Protein AF-A0A383E2C5-F1 (afdb_monomer_lite)

Sequence (86 aa):
PMEMIATVGARWQPHPGGRIVKEGPGFFLDPSAKTRGRSSKIIIDATRQWPEEGGPDPYPKLNREHLLDHDPDIFALIRENWGHLL

Organism: NCBI:txid408172

Radius of gyration: 20.5 Å; chains: 1; bounding box: 42×33×48 Å

Secondary structure (DSSP, 8-state):
-HHHHHHHHHH--TTTSEEEEEEEE--TT-TT-SSTTEEEEEEE--S---GGGT--SSPPPPHHHHHHHH-TTHHHHHHHHHGGG-

Foldseek 3Di:
DVVVVCLLVVAWDCPPQKDKAQKDFDDQPPPPDPDGRMDIDMGGDSDQDDVVNVHDVVHDDDPVVVVCVVPVCVVVVCCVVCVVVD

pLDDT: mean 93.17, std 3.75, range [76.0, 97.19]

Structure (mmCIF, N/CA/C/O backbone):
data_AF-A0A383E2C5-F1
#
_entry.id   AF-A0A383E2C5-F1
#
loop_
_atom_site.group_PDB
_atom_site.id
_atom_site.type_symbol
_atom_site.label_atom_id
_atom_site.label_alt_id
_atom_site.label_comp_id
_atom_site.label_asym_id
_atom_site.label_entity_id
_atom_site.label_seq_id
_atom_site.pdbx_PDB_ins_code
_atom_site.Cartn_x
_atom_site.Cartn_y
_atom_site.Cartn_z
_atom_site.occupancy
_atom_site.B_iso_or_equiv
_atom_site.auth_seq_id
_atom_site.auth_comp_id
_atom_site.auth_asym_id
_atom_site.auth_atom_id
_atom_site.pdbx_PDB_model_num
ATOM 1 N N . PRO A 1 1 ? -8.159 8.821 -3.608 1.00 76.00 1 PRO A N 1
ATOM 2 C CA . PRO A 1 1 ? -6.721 9.183 -3.466 1.00 76.00 1 PRO A CA 1
ATOM 3 C C . PRO A 1 1 ? -6.140 8.889 -2.077 1.00 76.00 1 PRO A C 1
ATOM 5 O O . PRO A 1 1 ? -5.116 8.221 -1.995 1.00 76.00 1 PRO A O 1
ATOM 8 N N . MET A 1 2 ? -6.804 9.344 -1.005 1.00 91.88 2 MET A N 1
ATOM 9 C CA . MET A 1 2 ? -6.323 9.159 0.374 1.00 91.88 2 MET A CA 1
ATOM 10 C C . MET A 1 2 ? -6.176 7.691 0.777 1.00 91.88 2 MET A C 1
ATOM 12 O O . MET A 1 2 ? -5.164 7.325 1.357 1.00 91.88 2 MET A O 1
ATOM 16 N N . GLU A 1 3 ? -7.135 6.842 0.408 1.00 91.31 3 GLU A N 1
ATOM 17 C CA . GLU A 1 3 ? -7.082 5.404 0.695 1.00 91.31 3 GLU A CA 1
ATOM 18 C C . GLU A 1 3 ? -5.861 4.719 0.061 1.00 91.31 3 GLU A C 1
ATOM 20 O O . GLU A 1 3 ? -5.183 3.931 0.718 1.00 91.31 3 GLU A O 1
ATOM 25 N N . MET A 1 4 ? -5.532 5.066 -1.189 1.00 94.50 4 MET A N 1
ATOM 26 C CA . MET A 1 4 ? -4.360 4.528 -1.885 1.00 94.50 4 MET A CA 1
ATOM 27 C C . MET A 1 4 ? -3.066 4.946 -1.181 1.00 94.50 4 MET A C 1
ATOM 29 O O . MET A 1 4 ? -2.249 4.091 -0.854 1.00 94.50 4 MET A O 1
ATOM 33 N N . ILE A 1 5 ? -2.910 6.240 -0.878 1.00 95.44 5 ILE A N 1
ATOM 34 C CA . ILE A 1 5 ? -1.722 6.770 -0.191 1.00 95.44 5 ILE A CA 1
ATOM 35 C C . ILE A 1 5 ? -1.577 6.132 1.196 1.00 95.44 5 ILE A C 1
ATOM 37 O O . ILE A 1 5 ? -0.487 5.697 1.556 1.00 95.44 5 ILE A O 1
ATOM 41 N N . ALA A 1 6 ? -2.672 6.037 1.958 1.00 92.56 6 ALA A N 1
ATOM 42 C CA . ALA A 1 6 ? -2.679 5.406 3.273 1.00 92.56 6 ALA A CA 1
ATOM 43 C C . ALA A 1 6 ? -2.296 3.922 3.192 1.00 92.56 6 ALA A C 1
ATOM 45 O O . ALA A 1 6 ? -1.521 3.443 4.012 1.00 92.56 6 ALA A O 1
ATOM 46 N N . THR A 1 7 ? -2.787 3.205 2.179 1.00 92.94 7 THR A N 1
ATOM 47 C CA . THR A 1 7 ? -2.452 1.793 1.957 1.00 92.94 7 THR A CA 1
ATOM 48 C C . THR A 1 7 ? -0.971 1.615 1.635 1.00 92.94 7 THR A C 1
ATOM 50 O O . THR A 1 7 ? -0.312 0.788 2.261 1.00 92.94 7 THR A O 1
ATOM 53 N N . VAL A 1 8 ? -0.430 2.426 0.721 1.00 95.12 8 VAL A N 1
ATOM 54 C CA . VAL A 1 8 ? 1.001 2.413 0.390 1.00 95.12 8 VAL A CA 1
ATOM 55 C C . VAL A 1 8 ? 1.836 2.743 1.628 1.00 95.12 8 VAL A C 1
ATOM 57 O O . VAL A 1 8 ? 2.736 1.986 1.965 1.00 95.12 8 VAL A O 1
ATOM 60 N N . GLY A 1 9 ? 1.505 3.812 2.355 1.00 92.81 9 GLY A N 1
ATOM 61 C CA . GLY A 1 9 ? 2.254 4.228 3.544 1.00 92.81 9 GLY A CA 1
ATOM 62 C C . GLY A 1 9 ? 2.187 3.242 4.714 1.00 92.81 9 GLY A C 1
ATOM 63 O O . GLY A 1 9 ? 3.139 3.151 5.481 1.00 92.81 9 GLY A O 1
ATOM 64 N N . ALA A 1 10 ? 1.088 2.499 4.857 1.00 90.50 10 ALA A N 1
ATOM 65 C CA . ALA A 1 10 ? 0.904 1.568 5.968 1.00 90.50 10 ALA A CA 1
ATOM 66 C C . ALA A 1 10 ? 1.467 0.164 5.704 1.00 90.50 10 ALA A C 1
ATOM 68 O O . ALA A 1 10 ? 1.748 -0.554 6.661 1.00 90.50 10 ALA A O 1
ATOM 69 N N . ARG A 1 11 ? 1.564 -0.264 4.437 1.00 91.25 11 ARG A N 1
ATOM 70 C CA . ARG A 1 11 ? 1.820 -1.677 4.095 1.00 91.25 11 ARG A CA 1
ATOM 71 C C . ARG A 1 11 ? 3.059 -1.903 3.246 1.00 91.25 11 ARG A C 1
ATOM 73 O O . ARG A 1 11 ? 3.651 -2.973 3.328 1.00 91.25 11 ARG A O 1
ATOM 80 N N . TRP A 1 12 ? 3.450 -0.934 2.422 1.00 92.44 12 TRP A N 1
ATOM 81 C CA . TRP A 1 12 ? 4.554 -1.151 1.499 1.00 92.44 12 TRP A CA 1
ATOM 82 C C . TRP A 1 12 ? 5.896 -1.137 2.233 1.00 92.44 12 TRP A C 1
ATOM 84 O O . TRP A 1 12 ? 6.327 -0.109 2.753 1.00 92.44 12 TRP A O 1
ATOM 94 N N . GLN A 1 13 ? 6.588 -2.273 2.202 1.00 89.31 13 GLN A N 1
ATOM 95 C CA . GLN A 1 13 ? 8.017 -2.342 2.483 1.00 89.31 13 GLN A CA 1
ATOM 96 C C . GLN A 1 13 ? 8.791 -2.308 1.157 1.00 89.31 13 GLN A C 1
ATOM 98 O O . GLN A 1 13 ? 8.549 -3.169 0.304 1.00 89.31 13 GLN A O 1
ATOM 103 N N . PRO A 1 14 ? 9.735 -1.362 0.952 1.00 91.00 14 PRO A N 1
ATOM 104 C CA . PRO A 1 14 ? 10.487 -1.245 -0.302 1.00 91.00 14 PRO A CA 1
ATOM 105 C C . PRO A 1 14 ? 11.157 -2.547 -0.760 1.00 91.00 14 PRO A C 1
ATOM 107 O O . PRO A 1 14 ? 11.248 -2.811 -1.957 1.00 91.00 14 PRO A O 1
ATOM 110 N N . HIS A 1 15 ? 11.590 -3.372 0.192 1.00 89.06 15 HIS A N 1
ATOM 111 C CA . HIS A 1 15 ? 11.981 -4.757 -0.021 1.00 89.06 15 HIS A CA 1
ATOM 112 C C . HIS A 1 15 ? 11.282 -5.623 1.041 1.00 89.06 15 HIS A C 1
ATOM 114 O O . HIS A 1 15 ? 11.326 -5.242 2.211 1.00 89.06 15 HIS A O 1
ATOM 120 N N . PRO A 1 16 ? 10.647 -6.752 0.677 1.00 87.38 16 PRO A N 1
ATOM 121 C CA . PRO A 1 16 ? 10.595 -7.360 -0.658 1.00 87.38 16 PRO A CA 1
ATOM 122 C C . PRO A 1 16 ? 9.479 -6.831 -1.580 1.00 87.38 16 PRO A C 1
ATOM 124 O O . PRO A 1 16 ? 9.493 -7.147 -2.766 1.00 87.38 16 PRO A O 1
ATOM 127 N N . GLY A 1 17 ? 8.550 -6.002 -1.089 1.00 90.88 17 GLY A N 1
ATOM 128 C CA . GLY A 1 17 ? 7.333 -5.571 -1.805 1.00 90.88 17 GLY A CA 1
ATOM 129 C C . GLY A 1 17 ? 7.537 -4.573 -2.955 1.00 90.88 17 GLY A C 1
ATOM 130 O O . GLY A 1 17 ? 6.597 -3.907 -3.382 1.00 90.88 17 GLY A O 1
ATOM 131 N N . GLY A 1 18 ? 8.764 -4.407 -3.447 1.00 94.12 18 GLY A N 1
ATOM 132 C CA . GLY A 1 18 ? 9.101 -3.500 -4.538 1.00 94.12 18 GLY A CA 1
ATOM 133 C C . GLY A 1 18 ? 9.847 -4.216 -5.658 1.00 94.12 18 GLY A C 1
ATOM 134 O O . GLY A 1 18 ? 10.847 -4.895 -5.420 1.00 94.12 18 GLY A O 1
ATOM 135 N N . ARG A 1 19 ? 9.421 -4.008 -6.910 1.00 96.06 19 ARG A N 1
ATOM 136 C CA . ARG A 1 19 ? 10.186 -4.445 -8.087 1.00 96.06 19 ARG A CA 1
ATOM 137 C C . ARG A 1 19 ? 10.360 -3.329 -9.098 1.00 96.06 19 ARG A C 1
ATOM 139 O O . ARG A 1 19 ? 9.394 -2.789 -9.626 1.00 96.06 19 ARG A O 1
ATOM 146 N N . ILE A 1 20 ? 11.615 -3.036 -9.422 1.00 97.12 20 ILE A N 1
ATOM 147 C CA . ILE A 1 20 ? 11.966 -2.071 -10.463 1.00 97.12 20 ILE A CA 1
ATOM 148 C C . ILE A 1 20 ? 12.182 -2.814 -11.783 1.00 97.12 20 ILE A C 1
ATOM 150 O O . ILE A 1 20 ? 13.076 -3.653 -11.904 1.00 97.12 20 ILE A O 1
ATOM 154 N N . VAL A 1 21 ? 11.394 -2.459 -12.795 1.00 96.81 21 VAL A N 1
ATOM 155 C CA . VAL A 1 21 ? 11.676 -2.774 -14.198 1.00 96.81 21 VAL A CA 1
ATOM 156 C C . VAL A 1 21 ? 12.497 -1.618 -14.749 1.00 96.81 21 VAL A C 1
ATOM 158 O O . VAL A 1 21 ? 11.996 -0.508 -14.925 1.00 96.81 21 VAL A O 1
ATOM 161 N N . LYS A 1 22 ? 13.791 -1.865 -14.962 1.00 96.12 22 LYS A N 1
ATOM 162 C CA . LYS A 1 22 ? 14.763 -0.808 -15.281 1.00 96.12 22 LYS A CA 1
ATOM 163 C C . LYS A 1 22 ? 14.481 -0.117 -16.613 1.00 96.12 22 LYS A C 1
ATOM 165 O O . LYS A 1 22 ? 14.772 1.066 -16.743 1.00 96.12 22 LYS A O 1
ATOM 170 N N . GLU A 1 23 ? 13.912 -0.837 -17.574 1.00 95.25 23 GLU A N 1
ATOM 171 C CA . GLU A 1 23 ? 13.669 -0.322 -18.914 1.00 95.25 23 GLU A CA 1
ATOM 172 C C . GLU A 1 23 ? 12.433 -0.968 -19.544 1.00 95.25 23 GLU A C 1
ATOM 174 O O . GLU A 1 23 ? 12.227 -2.176 -19.452 1.00 95.25 23 GLU A O 1
ATOM 179 N N . GLY A 1 24 ? 11.614 -0.149 -20.195 1.00 94.06 24 GLY A N 1
ATOM 180 C CA . GLY A 1 24 ? 10.448 -0.581 -20.949 1.00 94.06 24 GLY A CA 1
ATOM 181 C C . GLY A 1 24 ? 9.783 0.585 -21.683 1.00 94.06 24 GLY A C 1
ATOM 182 O O . GLY A 1 24 ? 10.316 1.704 -21.692 1.00 94.06 24 GL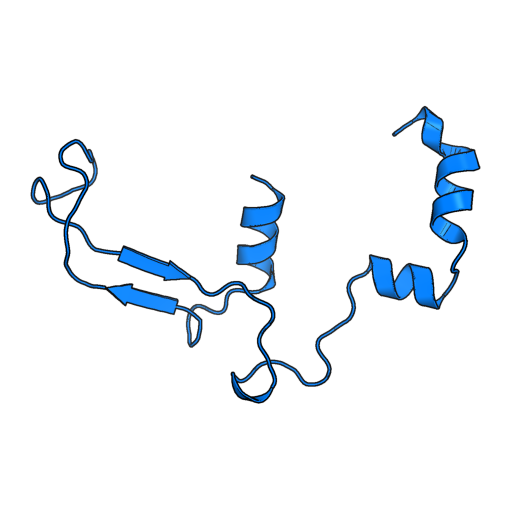Y A O 1
ATOM 183 N N . PRO A 1 25 ? 8.613 0.345 -22.297 1.00 95.56 25 PRO A N 1
ATOM 184 C CA . PRO A 1 25 ? 7.839 1.391 -22.946 1.00 95.56 25 PRO A CA 1
ATOM 185 C C . PRO A 1 25 ? 7.486 2.525 -21.973 1.00 95.56 25 PRO A C 1
ATOM 187 O O . PRO A 1 25 ? 7.053 2.315 -20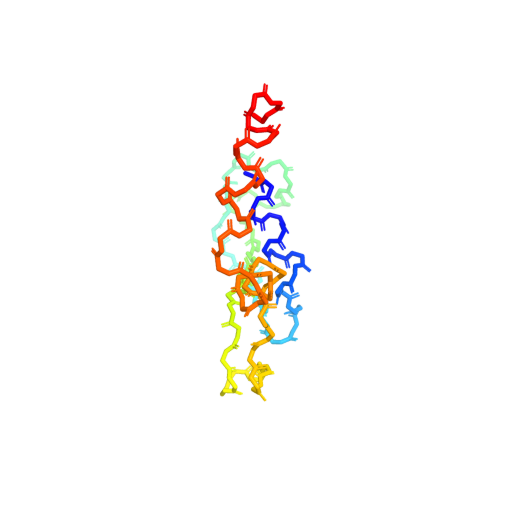.832 1.00 95.56 25 PRO A O 1
ATOM 190 N N . GLY A 1 26 ? 7.704 3.752 -22.428 1.00 94.88 26 GLY A N 1
ATOM 191 C CA . GLY A 1 26 ? 7.334 4.986 -21.745 1.00 94.88 26 GLY A CA 1
ATOM 192 C C . GLY A 1 26 ? 6.204 5.698 -22.477 1.00 94.88 26 GLY A C 1
ATOM 193 O O . GLY A 1 26 ? 6.005 5.510 -23.677 1.00 94.88 26 GLY A O 1
ATOM 194 N N . PHE A 1 27 ? 5.479 6.551 -21.760 1.00 94.69 27 PHE A N 1
ATOM 195 C CA . PHE A 1 27 ? 4.526 7.450 -22.394 1.00 94.69 27 PHE A CA 1
ATOM 196 C C . PHE A 1 27 ? 5.293 8.479 -23.236 1.00 94.69 27 PHE A C 1
ATOM 198 O O . PHE A 1 27 ? 6.240 9.100 -22.760 1.00 94.69 27 PHE A O 1
ATOM 205 N N . PHE A 1 28 ? 4.928 8.643 -24.509 1.00 94.31 28 PHE A N 1
ATOM 206 C CA . PHE A 1 28 ? 5.721 9.449 -25.446 1.00 94.31 28 PHE A CA 1
ATOM 207 C C . PHE A 1 28 ? 5.827 10.924 -25.019 1.00 94.31 28 PHE A C 1
ATOM 209 O O . PHE A 1 28 ? 6.889 11.541 -25.136 1.00 94.31 28 PHE A O 1
ATOM 216 N N . LEU A 1 29 ? 4.745 11.470 -24.459 1.00 95.94 29 LEU A N 1
ATOM 217 C CA . LEU A 1 29 ? 4.677 12.856 -23.996 1.00 95.94 29 LEU A CA 1
ATOM 218 C C . LEU A 1 29 ? 5.117 13.035 -22.538 1.00 95.94 29 LEU A C 1
ATOM 220 O O . LEU A 1 29 ? 4.991 14.137 -22.014 1.00 95.94 29 LEU A O 1
ATOM 224 N N . ASP A 1 30 ? 5.653 11.997 -21.889 1.00 94.88 30 ASP A N 1
ATOM 225 C CA . ASP A 1 30 ? 6.178 12.097 -20.526 1.00 94.88 30 ASP A CA 1
ATOM 226 C C . ASP A 1 30 ? 7.269 13.185 -20.464 1.00 94.88 30 ASP A C 1
ATOM 228 O O . ASP A 1 30 ? 8.296 13.063 -21.143 1.00 94.88 30 ASP A O 1
ATOM 232 N N . PRO A 1 31 ? 7.057 14.276 -19.705 1.00 94.88 31 PRO A N 1
ATOM 233 C CA . PRO A 1 31 ? 8.020 15.367 -19.617 1.00 94.88 31 PRO A CA 1
ATOM 234 C C . PRO A 1 31 ? 9.271 14.983 -18.816 1.00 94.88 31 PRO A C 1
ATOM 236 O O . PRO A 1 31 ? 10.294 15.648 -18.947 1.00 94.88 31 PRO A O 1
ATOM 239 N N . SER A 1 32 ? 9.210 13.919 -18.009 1.00 93.50 32 SER A N 1
ATOM 240 C CA . SER A 1 32 ? 10.329 13.441 -17.191 1.00 93.50 32 SER A CA 1
ATOM 241 C C . SER A 1 32 ? 11.240 12.446 -17.922 1.00 93.50 32 SER A C 1
ATOM 243 O O . SER A 1 32 ? 12.342 12.141 -17.455 1.00 93.50 32 SER A O 1
ATOM 245 N N . ALA A 1 33 ? 10.812 11.938 -19.083 1.00 93.88 33 ALA A N 1
ATOM 246 C CA . ALA A 1 33 ? 11.550 10.930 -19.830 1.00 93.88 33 ALA A CA 1
ATOM 247 C C . ALA A 1 33 ? 12.806 11.517 -20.494 1.00 93.88 33 ALA A C 1
ATOM 249 O O . ALA A 1 33 ? 12.724 12.364 -21.383 1.00 93.88 33 ALA A O 1
ATOM 250 N N . LYS A 1 34 ? 13.984 10.988 -20.131 1.00 91.00 34 LYS A N 1
ATOM 251 C CA . LYS A 1 34 ? 15.259 11.315 -20.803 1.00 91.00 34 LYS A CA 1
ATOM 252 C C . LYS A 1 34 ? 15.274 10.891 -22.275 1.00 91.00 34 LYS A C 1
ATOM 254 O O . LYS A 1 34 ? 15.891 11.548 -23.105 1.00 91.00 34 LYS A O 1
ATOM 259 N N . THR A 1 35 ? 14.602 9.786 -22.595 1.00 94.56 35 THR A N 1
ATOM 260 C CA . THR A 1 35 ? 14.474 9.250 -23.953 1.00 94.56 35 THR A CA 1
ATOM 261 C C . THR A 1 35 ? 12.998 9.039 -24.247 1.00 94.56 35 THR A C 1
ATOM 263 O O . THR A 1 35 ? 12.328 8.272 -23.557 1.00 94.56 35 THR A O 1
ATOM 266 N N . ARG A 1 36 ? 12.480 9.728 -25.268 1.00 94.25 36 ARG A N 1
ATOM 267 C CA . ARG A 1 36 ? 11.061 9.668 -25.645 1.00 94.25 36 ARG A CA 1
ATOM 268 C C . ARG A 1 36 ? 10.629 8.223 -25.899 1.00 94.25 36 ARG A C 1
ATOM 270 O O . ARG A 1 36 ? 11.336 7.464 -26.555 1.00 94.25 36 ARG A O 1
ATOM 277 N N . GLY A 1 37 ? 9.475 7.844 -25.352 1.00 95.56 37 GLY A N 1
ATOM 278 C CA . GLY A 1 37 ? 8.933 6.489 -25.484 1.00 95.56 37 GLY A CA 1
ATOM 279 C C . GLY A 1 37 ? 9.647 5.413 -24.654 1.00 95.56 37 GLY A C 1
ATOM 280 O O . GLY A 1 37 ? 9.264 4.248 -24.744 1.00 95.56 37 GLY A O 1
ATOM 281 N N . ARG A 1 38 ? 10.639 5.764 -23.820 1.00 96.44 38 ARG A N 1
ATOM 282 C CA . ARG A 1 38 ? 11.313 4.832 -22.898 1.00 96.44 38 ARG A CA 1
ATOM 283 C C . ARG A 1 38 ? 11.229 5.327 -21.461 1.00 96.44 38 ARG A C 1
ATOM 285 O O . ARG A 1 38 ? 11.316 6.522 -21.201 1.00 96.44 38 ARG A O 1
ATOM 292 N N . SER A 1 39 ? 11.051 4.405 -20.522 1.00 96.06 39 SER A N 1
ATOM 293 C CA . SER A 1 39 ? 11.012 4.719 -19.092 1.00 96.06 39 SER A CA 1
ATOM 294 C C . SER A 1 39 ? 11.286 3.465 -18.255 1.00 96.06 39 SER A C 1
ATOM 296 O O . SER A 1 39 ? 11.239 2.346 -18.771 1.00 96.06 39 SER A O 1
ATOM 298 N N . SER A 1 40 ? 11.552 3.642 -16.965 1.00 95.69 40 SER A N 1
ATOM 299 C CA . SER A 1 40 ? 11.494 2.562 -15.980 1.00 95.69 40 SER A CA 1
ATOM 300 C C . SER A 1 40 ? 10.064 2.411 -15.442 1.00 95.69 40 SER A C 1
ATOM 302 O O . SER A 1 40 ? 9.165 3.204 -15.744 1.00 95.69 40 SER A O 1
ATOM 304 N N . LYS A 1 41 ? 9.809 1.347 -14.682 1.00 95.50 41 LYS A N 1
ATOM 305 C CA . LYS A 1 41 ? 8.567 1.151 -13.923 1.00 95.50 41 LYS A CA 1
ATOM 306 C C . LYS A 1 41 ? 8.912 0.627 -12.537 1.00 95.50 41 LYS A C 1
ATOM 308 O O . LYS A 1 41 ? 9.882 -0.114 -12.384 1.00 95.50 41 LYS A O 1
ATOM 313 N N . ILE A 1 42 ? 8.098 0.979 -11.552 1.00 96.44 42 ILE A N 1
ATOM 314 C CA . ILE A 1 42 ? 8.117 0.354 -10.233 1.00 96.44 42 ILE A CA 1
ATOM 315 C C . ILE A 1 42 ? 6.778 -0.339 -10.006 1.00 96.44 42 ILE A C 1
ATOM 317 O O . ILE A 1 42 ? 5.722 0.228 -10.280 1.00 96.44 42 ILE A O 1
ATOM 321 N N . ILE A 1 43 ? 6.845 -1.581 -9.550 1.00 96.19 43 ILE A N 1
ATOM 322 C CA . ILE A 1 43 ? 5.710 -2.339 -9.043 1.00 96.19 43 ILE A CA 1
ATOM 323 C C . ILE A 1 43 ? 5.797 -2.238 -7.527 1.00 96.19 43 ILE A C 1
ATOM 325 O O . ILE A 1 43 ? 6.844 -2.548 -6.952 1.00 96.19 43 ILE A O 1
ATOM 329 N N . ILE A 1 44 ? 4.719 -1.761 -6.918 1.00 96.56 44 ILE A N 1
ATOM 330 C CA . ILE A 1 44 ? 4.571 -1.626 -5.474 1.00 96.56 44 ILE A CA 1
ATOM 331 C C . ILE A 1 44 ? 3.504 -2.618 -5.047 1.00 96.56 44 ILE A C 1
ATOM 333 O O . ILE A 1 44 ? 2.345 -2.485 -5.442 1.00 96.56 44 ILE A O 1
ATOM 337 N N . ASP A 1 45 ? 3.909 -3.593 -4.248 1.00 95.12 45 ASP A N 1
ATOM 338 C CA . ASP A 1 45 ? 2.990 -4.448 -3.525 1.00 95.12 45 ASP A CA 1
ATOM 339 C C . ASP A 1 45 ? 2.681 -3.813 -2.164 1.00 95.12 45 ASP A C 1
ATOM 341 O O . ASP A 1 45 ? 3.519 -3.761 -1.264 1.00 95.12 45 ASP A O 1
ATOM 345 N N . ALA A 1 46 ? 1.470 -3.269 -2.054 1.00 94.94 46 ALA A N 1
ATOM 346 C CA . ALA A 1 46 ? 0.907 -2.729 -0.819 1.00 94.94 46 ALA A CA 1
ATOM 347 C C . ALA A 1 46 ? -0.319 -3.546 -0.371 1.00 94.94 46 ALA A C 1
ATOM 349 O O . ALA A 1 46 ? -1.254 -3.022 0.246 1.00 94.94 46 ALA A O 1
ATOM 350 N N . THR A 1 47 ? -0.363 -4.831 -0.724 1.00 92.69 47 THR A N 1
ATOM 351 C CA . THR A 1 47 ? -1.350 -5.766 -0.181 1.00 92.69 47 THR A CA 1
ATOM 352 C C . THR A 1 47 ? -1.036 -6.089 1.285 1.00 92.69 47 THR A C 1
ATOM 354 O O . THR A 1 47 ? -0.027 -5.657 1.844 1.00 92.69 47 THR A O 1
ATOM 357 N N . ARG A 1 48 ? -1.960 -6.768 1.974 1.00 91.00 48 ARG A N 1
ATOM 358 C CA . ARG A 1 48 ? -1.645 -7.337 3.290 1.00 91.00 48 ARG A CA 1
ATOM 359 C C . ARG A 1 48 ? -0.781 -8.567 3.044 1.00 91.00 48 ARG A C 1
ATOM 361 O O . ARG A 1 48 ? -1.295 -9.524 2.476 1.00 91.00 48 ARG A O 1
ATOM 368 N N . GLN A 1 49 ? 0.477 -8.519 3.471 1.00 90.62 49 GLN A N 1
ATOM 369 C CA . GLN A 1 49 ? 1.385 -9.645 3.289 1.00 90.62 49 GLN A CA 1
ATOM 370 C C . GLN A 1 49 ? 0.954 -10.844 4.127 1.00 90.62 49 GLN A C 1
ATOM 372 O O . GLN A 1 49 ? 0.641 -10.698 5.314 1.00 90.62 49 GLN A O 1
ATOM 377 N N . TRP A 1 50 ? 0.961 -12.015 3.505 1.00 89.94 50 TRP A N 1
ATOM 378 C CA . TRP A 1 50 ? 0.785 -13.289 4.188 1.00 89.94 50 TRP A CA 1
ATOM 379 C C . TRP A 1 50 ? 2.069 -13.718 4.913 1.00 89.94 50 TRP A C 1
ATOM 381 O O . TRP A 1 50 ? 3.159 -13.241 4.573 1.00 89.94 50 TRP A O 1
ATOM 391 N N . PRO A 1 51 ? 1.981 -14.626 5.901 1.00 91.50 51 PRO A N 1
ATOM 392 C CA . PRO A 1 51 ? 3.157 -15.135 6.607 1.00 91.50 51 PRO A CA 1
ATOM 393 C C . PRO A 1 51 ? 4.213 -15.741 5.669 1.00 91.50 51 PRO A C 1
ATOM 395 O O . PRO A 1 51 ? 5.410 -15.516 5.848 1.00 91.50 51 PRO A O 1
ATOM 398 N N . GLU A 1 52 ? 3.789 -16.434 4.609 1.00 91.00 52 GLU A N 1
ATOM 399 C CA . GLU A 1 52 ? 4.672 -17.045 3.605 1.00 91.00 52 GLU A CA 1
ATOM 400 C C . GLU A 1 52 ? 5.423 -16.009 2.751 1.00 91.00 52 GLU A C 1
ATOM 402 O O . GLU A 1 52 ? 6.441 -16.324 2.136 1.00 91.00 52 GLU A O 1
ATOM 407 N N . GLU A 1 53 ? 4.946 -14.763 2.732 1.00 87.94 53 GLU A N 1
ATOM 408 C CA . GLU A 1 53 ? 5.564 -13.625 2.042 1.00 87.94 53 GLU A CA 1
ATOM 409 C C . GLU A 1 53 ? 6.508 -12.827 2.962 1.00 87.94 53 GLU A C 1
ATOM 411 O O . GLU A 1 53 ? 7.095 -11.829 2.537 1.00 87.94 53 GLU A O 1
ATOM 416 N N . GLY A 1 54 ? 6.667 -13.261 4.219 1.00 84.88 54 GLY A N 1
ATOM 417 C CA . GLY A 1 54 ? 7.405 -12.545 5.262 1.00 84.88 54 GLY A CA 1
ATOM 418 C C . GLY A 1 54 ? 6.552 -11.547 6.050 1.00 84.88 54 GLY A C 1
ATOM 419 O O . GLY A 1 54 ? 7.099 -10.737 6.802 1.00 84.88 54 GLY A O 1
ATOM 420 N N . GLY A 1 55 ? 5.228 -11.593 5.881 1.00 88.56 55 GLY A N 1
ATOM 421 C CA . GLY A 1 55 ? 4.273 -10.811 6.656 1.00 88.56 55 GLY A CA 1
ATOM 422 C C . GLY A 1 55 ? 4.100 -11.320 8.096 1.00 88.56 55 GLY A C 1
ATOM 423 O O . GLY A 1 55 ? 4.520 -12.427 8.433 1.00 88.56 55 GLY A O 1
ATOM 424 N N . PRO A 1 56 ? 3.489 -10.515 8.979 1.00 89.62 56 PRO A N 1
ATOM 425 C CA . PRO A 1 56 ? 3.222 -10.912 10.358 1.00 89.62 56 PRO A CA 1
ATOM 426 C C . PRO A 1 56 ? 2.130 -11.990 10.458 1.00 89.62 56 PRO A C 1
ATOM 428 O O . PRO A 1 56 ? 1.118 -11.918 9.759 1.00 89.62 56 PRO A O 1
ATOM 431 N N . ASP A 1 57 ? 2.297 -12.922 11.402 1.00 91.56 57 ASP A N 1
ATOM 432 C CA . ASP A 1 57 ? 1.275 -13.891 11.813 1.00 91.56 57 ASP A CA 1
ATOM 433 C C . ASP A 1 57 ? 1.006 -13.784 13.330 1.00 91.56 57 ASP A C 1
ATOM 435 O O . ASP A 1 57 ? 1.890 -14.122 14.125 1.00 91.56 57 ASP A O 1
ATOM 439 N N . PRO A 1 58 ? -0.165 -13.283 13.770 1.00 90.81 58 PRO A N 1
ATOM 440 C CA . PRO A 1 58 ? -1.281 -12.808 12.954 1.00 90.81 58 PRO A CA 1
ATOM 441 C C . PRO A 1 58 ? -1.041 -11.401 12.389 1.00 90.81 58 PRO A C 1
ATOM 443 O O . PRO A 1 58 ? -0.351 -10.570 12.988 1.00 90.81 58 PRO A O 1
ATOM 446 N N . TYR A 1 59 ? -1.701 -11.084 11.274 1.00 90.12 59 TYR A N 1
ATOM 447 C CA . TYR A 1 59 ? -1.738 -9.708 10.783 1.00 90.12 59 TYR A CA 1
ATOM 448 C C . TYR A 1 59 ? -2.504 -8.811 11.780 1.00 90.12 59 TYR A C 1
ATOM 450 O O . TYR A 1 59 ? -3.620 -9.169 12.171 1.00 90.12 59 TYR A O 1
ATOM 458 N N . PRO A 1 60 ? -1.964 -7.644 12.190 1.00 89.25 60 PRO A N 1
ATOM 459 C CA . PRO A 1 60 ? -2.623 -6.778 13.164 1.00 89.25 60 PRO A CA 1
ATOM 460 C C . PRO A 1 60 ? -4.017 -6.328 12.714 1.00 89.25 60 PRO A C 1
ATOM 462 O O . PRO A 1 60 ? -4.213 -5.901 11.571 1.00 89.25 60 PRO A O 1
ATOM 465 N N . LYS A 1 61 ? -4.983 -6.377 13.636 1.00 91.25 61 LYS A N 1
ATOM 466 C CA . LYS A 1 61 ? -6.333 -5.851 13.414 1.00 91.25 61 LYS A CA 1
ATOM 467 C C . LYS A 1 61 ? -6.282 -4.342 13.165 1.00 91.25 61 LYS A C 1
ATOM 469 O O . LYS A 1 61 ? -5.452 -3.621 13.716 1.00 91.25 61 LYS A O 1
ATOM 474 N N . LEU A 1 62 ? -7.197 -3.841 12.342 1.00 88.56 62 LEU A N 1
ATOM 475 C CA . LEU A 1 62 ? -7.398 -2.403 12.198 1.00 88.56 62 LEU A CA 1
ATOM 476 C C . LEU A 1 62 ? -8.031 -1.829 13.473 1.00 88.56 62 LEU A C 1
ATOM 478 O O . 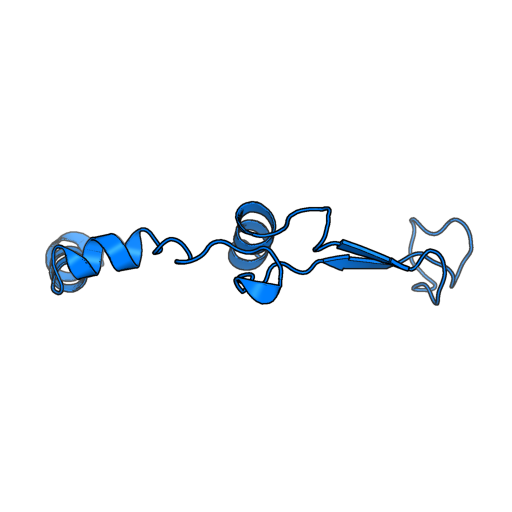LEU A 1 62 ? -8.812 -2.499 14.145 1.00 88.56 62 LEU A O 1
ATOM 482 N N . ASN A 1 63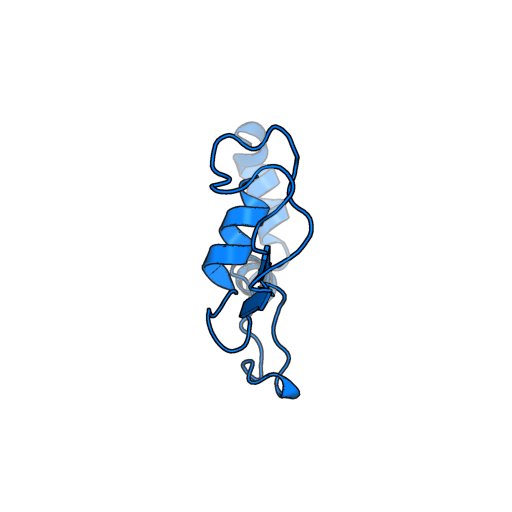 ? -7.801 -0.542 13.752 1.00 90.12 63 ASN A N 1
ATOM 483 C CA . ASN A 1 63 ? -8.423 0.155 14.891 1.00 90.12 63 ASN A CA 1
ATOM 484 C C . ASN A 1 63 ? -9.950 -0.030 14.938 1.00 90.12 63 ASN A C 1
ATOM 486 O O . ASN A 1 63 ? -10.530 -0.183 16.006 1.00 90.12 63 ASN A O 1
ATOM 490 N N . ARG A 1 64 ? -10.606 -0.051 13.770 1.00 91.62 64 ARG A N 1
ATOM 491 C CA . ARG A 1 64 ? -12.048 -0.303 13.657 1.00 91.62 64 ARG A CA 1
ATOM 492 C C . ARG A 1 64 ? -12.443 -1.699 14.146 1.00 91.62 64 ARG A C 1
ATOM 494 O O . ARG A 1 64 ? -13.480 -1.832 14.780 1.00 91.62 64 ARG A O 1
ATOM 501 N N . GLU A 1 65 ? -11.645 -2.711 13.824 1.00 94.19 65 GLU A N 1
ATOM 502 C CA . GLU A 1 65 ? -11.883 -4.095 14.243 1.00 94.19 65 GLU A CA 1
ATOM 503 C C . GLU A 1 65 ? -11.701 -4.218 15.759 1.00 94.19 65 GLU A C 1
ATOM 505 O O . GLU A 1 65 ? -12.572 -4.761 16.425 1.00 94.19 65 GLU A O 1
ATOM 510 N N . HIS A 1 66 ? -10.657 -3.596 16.320 1.00 95.06 66 HIS A N 1
ATOM 511 C CA . HIS A 1 66 ? -10.469 -3.521 17.773 1.00 95.06 66 HIS A CA 1
ATOM 512 C C . HIS A 1 66 ? -11.646 -2.859 18.503 1.00 95.06 66 HIS A C 1
ATOM 514 O O . HIS A 1 66 ? -12.045 -3.324 19.568 1.00 95.06 66 HIS A O 1
ATOM 520 N N . LEU A 1 67 ? -12.211 -1.786 17.939 1.00 95.06 67 LEU A N 1
ATOM 521 C CA . LEU A 1 67 ? -13.388 -1.128 18.512 1.00 95.06 67 LEU A CA 1
ATOM 522 C C . LEU A 1 67 ? -14.620 -2.038 18.492 1.00 95.06 67 LEU A C 1
ATOM 524 O O . LEU A 1 67 ? -15.322 -2.106 19.492 1.00 95.06 67 LEU A O 1
ATOM 528 N N . LEU A 1 68 ? -14.856 -2.754 17.389 1.00 96.06 68 LEU A N 1
ATO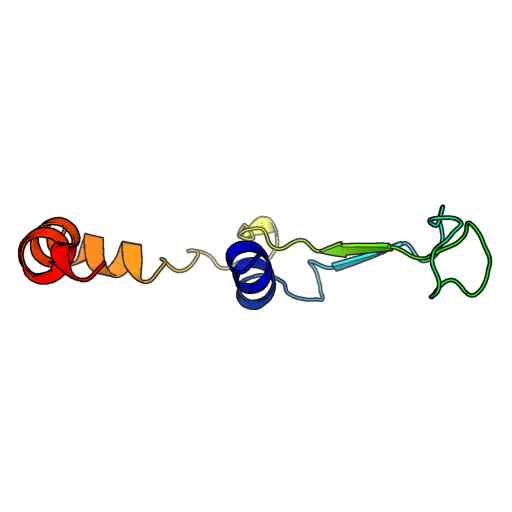M 529 C CA . LEU A 1 68 ? -15.985 -3.684 17.260 1.00 96.06 68 LEU A CA 1
ATOM 530 C C . LEU A 1 68 ? -15.857 -4.910 18.166 1.00 96.06 68 LEU A C 1
ATOM 532 O O . LEU A 1 68 ? -16.866 -5.395 18.664 1.00 96.06 68 LEU A O 1
ATOM 536 N N . ASP A 1 69 ? -14.638 -5.410 18.379 1.00 96.19 69 ASP A N 1
ATOM 537 C CA . ASP A 1 69 ? -14.401 -6.506 19.323 1.00 96.19 69 ASP A CA 1
ATOM 538 C C . ASP A 1 69 ? -14.765 -6.098 20.758 1.00 96.19 6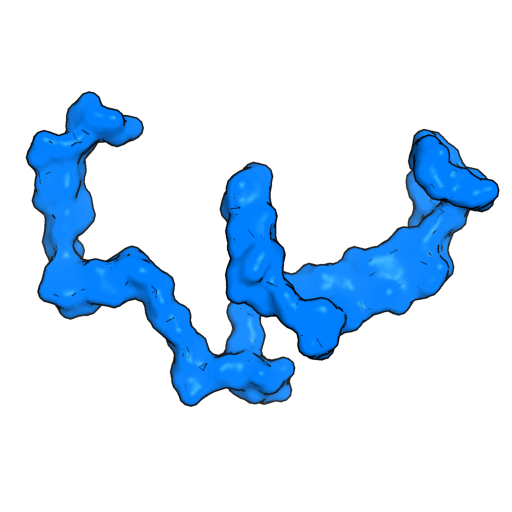9 ASP A C 1
ATOM 540 O O . ASP A 1 69 ? -15.249 -6.920 21.533 1.00 96.19 69 ASP A O 1
ATOM 544 N N . HIS A 1 70 ? -14.491 -4.841 21.123 1.00 96.06 70 HIS A N 1
ATOM 545 C CA . HIS A 1 70 ? -14.771 -4.311 22.455 1.00 96.06 70 HIS A CA 1
ATOM 546 C C . HIS A 1 70 ? -16.250 -3.944 22.632 1.00 96.06 70 HIS A C 1
ATOM 548 O O . HIS A 1 70 ? -16.821 -4.182 23.694 1.00 96.06 70 HIS A O 1
ATOM 554 N N . ASP A 1 71 ? -16.861 -3.342 21.612 1.00 96.88 71 ASP A N 1
ATOM 555 C CA . ASP A 1 71 ? -18.265 -2.940 21.607 1.00 96.88 71 ASP A CA 1
ATOM 556 C C . ASP A 1 71 ? -18.841 -3.051 20.176 1.00 96.88 71 ASP A C 1
ATOM 558 O O . ASP A 1 71 ? -18.576 -2.189 19.327 1.00 96.88 71 ASP A O 1
ATOM 562 N N . PRO A 1 72 ? -19.635 -4.100 19.888 1.00 97.06 72 PRO A N 1
ATOM 563 C CA . PRO A 1 72 ? -20.230 -4.315 18.568 1.00 97.06 72 PRO A CA 1
ATOM 564 C C . PRO A 1 72 ? -21.172 -3.191 18.116 1.00 97.06 72 PRO A C 1
ATOM 566 O O . PRO A 1 72 ? -21.299 -2.944 16.912 1.00 97.06 72 PRO A O 1
ATOM 569 N N . ASP A 1 73 ? -21.796 -2.487 19.063 1.00 97.19 73 ASP A N 1
ATOM 570 C CA . ASP A 1 73 ? -22.819 -1.475 18.804 1.00 97.19 73 ASP A CA 1
ATOM 571 C C . ASP A 1 73 ? -22.244 -0.047 18.784 1.00 97.19 73 ASP A C 1
ATOM 573 O O . ASP A 1 73 ? -22.951 0.908 18.447 1.00 97.19 73 ASP A O 1
ATOM 577 N N . ILE A 1 74 ? -20.938 0.122 19.044 1.00 95.94 74 ILE A N 1
ATOM 578 C CA . ILE A 1 74 ? -20.276 1.431 19.173 1.00 95.94 74 ILE A CA 1
ATOM 579 C C . ILE A 1 74 ? -20.544 2.367 17.991 1.00 95.94 74 ILE A C 1
ATOM 581 O O . ILE A 1 74 ? -20.771 3.563 18.163 1.00 95.94 74 ILE A O 1
ATOM 585 N N . PHE A 1 75 ? -20.562 1.845 16.762 1.00 94.88 75 PHE A N 1
ATOM 586 C CA . PHE A 1 75 ? -20.802 2.667 15.573 1.00 94.88 75 PHE A CA 1
ATOM 587 C C . PHE A 1 75 ? -22.276 3.030 15.377 1.00 94.88 75 PHE A C 1
ATOM 589 O O . PHE A 1 75 ? -22.552 4.045 14.733 1.00 94.88 75 PHE A O 1
ATOM 596 N N . ALA A 1 76 ? -23.208 2.236 15.909 1.00 95.94 76 ALA A N 1
ATOM 597 C CA . ALA A 1 76 ? -24.616 2.610 15.967 1.00 95.94 76 ALA A CA 1
ATOM 598 C C . ALA A 1 76 ? -24.805 3.748 16.979 1.00 95.94 76 ALA A C 1
ATOM 600 O O . ALA A 1 76 ? -25.351 4.787 16.615 1.00 95.94 76 ALA A O 1
ATOM 601 N N . LEU A 1 77 ? -24.224 3.613 18.177 1.00 95.75 77 LEU A N 1
ATOM 602 C CA . LEU A 1 77 ? -24.254 4.638 19.224 1.00 95.75 77 LEU A CA 1
ATOM 603 C C . LEU A 1 77 ? -23.605 5.960 18.774 1.00 95.75 77 LEU A C 1
ATOM 605 O O . LEU A 1 77 ? -24.150 7.039 19.010 1.00 95.75 77 LEU A O 1
ATOM 609 N N . ILE A 1 78 ? -22.454 5.901 18.091 1.00 94.81 78 ILE A N 1
ATOM 610 C CA . ILE A 1 78 ? -21.800 7.100 17.541 1.00 94.81 78 ILE A CA 1
ATOM 611 C C . ILE A 1 78 ? -22.708 7.784 16.513 1.00 94.81 78 ILE A C 1
ATOM 613 O O . ILE A 1 78 ? -22.823 9.009 16.506 1.00 94.81 78 ILE A O 1
ATOM 617 N N . ARG A 1 79 ? -23.360 7.005 15.641 1.00 95.62 79 ARG A N 1
ATOM 618 C CA . ARG A 1 79 ? -24.259 7.538 14.611 1.00 95.62 79 ARG A CA 1
ATOM 619 C C . ARG A 1 79 ? -25.522 8.146 15.213 1.00 95.62 79 ARG A C 1
ATOM 621 O O . ARG A 1 79 ? -25.966 9.176 14.725 1.00 95.62 79 ARG A O 1
ATOM 628 N N . GLU A 1 80 ? -26.081 7.546 16.256 1.00 97.19 80 GLU A N 1
ATOM 629 C CA . GLU A 1 80 ? -27.239 8.091 16.969 1.00 97.19 80 GLU A CA 1
ATOM 630 C C . GLU A 1 80 ? -26.915 9.453 17.597 1.00 97.19 80 GLU A C 1
ATOM 632 O O . GLU A 1 80 ? -27.620 10.433 17.365 1.00 97.19 80 GLU A O 1
ATOM 637 N N . ASN A 1 81 ? -25.801 9.540 18.326 1.00 96.62 81 ASN A N 1
ATOM 638 C CA . ASN A 1 81 ? -25.452 10.732 19.098 1.00 96.62 81 ASN A CA 1
ATOM 639 C C . ASN A 1 81 ? -24.813 11.853 18.258 1.00 96.62 81 ASN A C 1
ATOM 641 O O . ASN A 1 81 ? -25.055 13.034 18.507 1.00 96.62 81 ASN A O 1
ATOM 645 N N . TRP A 1 82 ? -24.005 11.507 17.250 1.00 96.56 82 TRP A N 1
ATOM 646 C CA . TRP A 1 82 ? -23.213 12.470 16.467 1.00 96.56 82 TRP A CA 1
ATOM 647 C C . TRP A 1 82 ? -23.363 12.323 14.955 1.00 96.56 82 TRP A C 1
ATOM 649 O O . TRP A 1 82 ? -22.699 13.038 14.211 1.00 96.56 82 TRP A O 1
ATOM 659 N N . GLY A 1 83 ? -24.240 11.447 14.460 1.00 93.88 83 GLY A N 1
ATOM 660 C CA . GLY A 1 83 ? -24.411 11.243 13.017 1.00 93.88 83 GLY A CA 1
ATOM 661 C C . GLY A 1 83 ? -24.876 12.488 12.264 1.00 93.88 83 GLY A C 1
ATOM 662 O O . GLY A 1 83 ? -24.642 12.582 11.072 1.00 93.88 83 GLY A O 1
ATOM 663 N N . HIS A 1 84 ? -25.475 13.463 12.952 1.00 95.19 84 HIS A N 1
ATOM 664 C CA . HIS A 1 84 ? -25.835 14.760 12.372 1.00 95.19 84 HIS A CA 1
ATOM 665 C C . HIS A 1 84 ? -24.627 15.683 12.098 1.00 95.19 84 HIS A C 1
ATOM 667 O O . HIS A 1 84 ? -24.800 16.720 11.463 1.00 95.19 84 HIS A O 1
ATOM 673 N N . LEU A 1 85 ? -23.429 15.341 12.595 1.00 93.56 85 LEU A N 1
ATOM 674 C CA . LEU A 1 85 ? -22.175 16.076 12.369 1.00 93.56 85 LEU A CA 1
ATOM 675 C C . LEU A 1 85 ? -21.288 15.449 11.278 1.00 93.56 85 LEU A C 1
ATOM 677 O O . LEU A 1 85 ? -20.287 16.062 10.904 1.00 93.56 85 LEU A O 1
ATOM 681 N N . LEU A 1 86 ? -21.606 14.228 10.835 1.00 76.94 86 LEU A N 1
ATOM 682 C CA . LEU A 1 86 ? -20.853 13.440 9.849 1.00 76.94 86 LEU A CA 1
ATOM 683 C C . LEU A 1 86 ? -21.509 13.524 8.469 1.00 76.94 86 LEU A C 1
ATOM 685 O O . LEU A 1 86 ? -20.745 13.577 7.480 1.00 76.94 86 LEU A O 1
#